Protein AF-A0A9P9U4W0-F1 (afdb_monomer)

Sequence (142 aa):
MEVYCPSDRATNNQWGVPIGVSENIRYLRGVGGKPVNGPGPNACGRIACSHDTAVFWCNDVSTSIGMKYFIFLTTMLHDQNYYTKGLDSYQVIADVVDKLRNDARCYRTRKESENGPLVMYGIRGEIKMNDGWSVVVRSEKC

Secondary structure (DSSP, 8-state):
-EEE---TTS-GGGPBPHHHHHHHHHHHHH--S--EE--SSS-EEEEEEETTEEEEEE-S----S----S--SS---SSS--S-EE-S-THHHHHHHHHHHT-GGGEEEEESSTTSPEEEEEE-EEEE-TTS-EEEEEE---

Foldseek 3Di:
DDKFADPPPPDPAWFAFLVFLVVQLVVQVPDDDKDKFAKDDVSKDFPGTDRQKTKIKFQFFPPPPDDPDDDDDDDPDDTIRNGMDIGPGSNVLSVVSVVQSPDPSQFDWDAPDPPHDIDGGTGWIKDADPSRMIMTMIGHDD

pLDDT: mean 85.25, std 16.71, range [40.78, 98.69]

Nearest PDB structures (foldseek):
  3w1z-assembly1_D  TM=2.473E-01  e=3.130E+00  Schizosaccharomyces pombe 972h-
  1gme-assembly1_A  TM=1.836E-01  e=3.946E+00  Triticum aestivum

Radius of gyration: 16.8 Å; Cα contacts (8 Å, |Δi|>4): 297; chains: 1; bounding box: 32×45×48 Å

Mean predicted aligned error: 7.46 Å

Solvent-accessible surface area (backbone atoms only — not comparable to full-atom values): 8047 Å² total; per-residue (Å²): 106,48,81,48,47,66,61,86,84,58,66,87,82,45,48,7,35,58,68,12,53,58,52,35,35,54,49,30,61,68,47,82,59,60,52,72,40,55,39,34,86,79,28,60,43,80,78,39,63,27,70,36,13,25,38,29,47,28,29,30,40,81,76,73,91,80,79,96,73,91,82,86,88,90,70,101,73,91,65,54,32,84,60,65,48,72,40,88,31,38,46,62,56,23,53,53,52,49,53,52,73,71,37,76,64,22,43,39,70,44,62,77,40,101,88,46,61,77,41,76,66,23,28,30,34,36,41,38,42,85,88,51,32,33,42,37,40,26,33,41,90,110

Structure (mmCIF, N/CA/C/O backbone):
data_AF-A0A9P9U4W0-F1
#
_entry.id   AF-A0A9P9U4W0-F1
#
loop_
_atom_site.group_PDB
_atom_site.id
_atom_site.type_symbol
_atom_site.label_atom_id
_atom_site.label_alt_id
_atom_s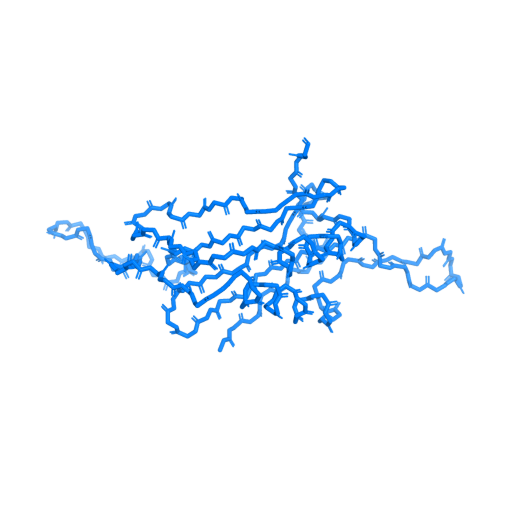ite.label_comp_id
_atom_site.label_asym_id
_atom_site.label_entity_id
_atom_site.label_seq_id
_atom_site.pdbx_PDB_ins_code
_atom_site.Cartn_x
_atom_site.Cartn_y
_atom_site.Cartn_z
_atom_site.occupancy
_atom_site.B_iso_or_equiv
_atom_site.auth_seq_id
_atom_site.auth_comp_id
_atom_site.auth_asym_id
_atom_site.auth_atom_id
_atom_site.pdbx_PDB_model_num
ATOM 1 N N . MET A 1 1 ? -15.380 4.056 -3.810 1.00 84.88 1 MET A N 1
ATOM 2 C CA . MET A 1 1 ? -13.955 4.181 -3.473 1.00 84.88 1 MET A CA 1
ATOM 3 C C . MET A 1 1 ? -13.338 5.098 -4.500 1.00 84.88 1 MET A C 1
ATOM 5 O O . MET A 1 1 ? -13.770 5.070 -5.650 1.00 84.88 1 MET A O 1
ATOM 9 N N . GLU A 1 2 ? -12.347 5.867 -4.099 1.00 90.06 2 GLU A N 1
ATOM 10 C CA . GLU A 1 2 ? -11.668 6.854 -4.928 1.00 90.06 2 GLU A CA 1
ATOM 11 C C . GLU A 1 2 ? -10.207 6.437 -5.064 1.00 90.06 2 GLU A C 1
ATOM 13 O O . GLU A 1 2 ? -9.589 6.025 -4.084 1.00 90.06 2 GLU A O 1
ATOM 18 N N . VAL A 1 3 ? -9.669 6.489 -6.281 1.00 91.81 3 VAL A N 1
ATOM 19 C CA . VAL A 1 3 ? -8.279 6.112 -6.562 1.00 91.81 3 VAL A CA 1
ATOM 20 C C . VAL A 1 3 ? -7.508 7.370 -6.919 1.00 91.81 3 VAL A C 1
ATOM 22 O O . VAL A 1 3 ? -7.858 8.058 -7.880 1.00 91.81 3 VAL A O 1
ATOM 25 N N . TYR A 1 4 ? -6.448 7.642 -6.169 1.00 92.19 4 TYR A N 1
ATOM 26 C CA . TYR A 1 4 ? -5.532 8.742 -6.404 1.00 92.19 4 TYR A CA 1
ATOM 27 C C . TYR A 1 4 ? -4.148 8.205 -6.771 1.00 92.19 4 TYR A C 1
ATOM 29 O O . TYR A 1 4 ? -3.439 7.631 -5.947 1.00 92.19 4 TYR A O 1
ATOM 37 N N . CYS A 1 5 ? -3.755 8.429 -8.021 1.00 90.81 5 CYS A N 1
ATOM 38 C CA . CYS A 1 5 ? -2.425 8.125 -8.528 1.00 90.81 5 CYS A CA 1
ATOM 39 C C . CYS A 1 5 ? -1.748 9.449 -8.928 1.00 90.81 5 CYS A C 1
ATOM 41 O O . CYS A 1 5 ? -2.298 10.174 -9.764 1.00 90.81 5 CYS A O 1
ATOM 43 N N . PRO A 1 6 ? -0.600 9.823 -8.340 1.00 84.06 6 PRO A N 1
ATOM 44 C CA . PRO A 1 6 ? 0.062 11.077 -8.673 1.00 84.06 6 PRO A CA 1
ATOM 45 C C . PRO A 1 6 ? 0.713 11.012 -10.058 1.00 84.06 6 PRO A C 1
ATOM 47 O O . PRO A 1 6 ? 1.289 9.999 -10.432 1.00 84.06 6 PRO A O 1
ATOM 50 N N . SER A 1 7 ? 0.685 12.126 -10.795 1.00 73.94 7 SER A N 1
ATOM 51 C CA . SER A 1 7 ? 1.460 12.258 -12.039 1.00 73.94 7 SER A CA 1
ATOM 52 C C . SER A 1 7 ? 2.973 12.318 -11.772 1.00 73.94 7 SER A C 1
ATOM 54 O O . SER A 1 7 ? 3.404 12.710 -10.682 1.00 73.94 7 SER A O 1
ATOM 56 N N . ASP A 1 8 ? 3.783 12.019 -12.794 1.00 64.75 8 ASP A N 1
ATOM 57 C CA . ASP A 1 8 ? 5.260 11.943 -12.766 1.00 64.75 8 ASP A CA 1
ATOM 58 C C . ASP A 1 8 ? 5.994 13.191 -12.230 1.00 64.75 8 ASP A C 1
ATOM 60 O O . ASP A 1 8 ? 7.207 13.156 -12.015 1.00 64.75 8 ASP A O 1
ATOM 64 N N . ARG A 1 9 ? 5.277 14.301 -12.004 1.00 59.31 9 ARG A N 1
ATOM 65 C CA . ARG A 1 9 ? 5.791 15.538 -11.392 1.00 59.31 9 ARG A CA 1
ATOM 66 C C . ARG A 1 9 ? 5.947 15.463 -9.869 1.00 59.31 9 ARG A C 1
ATOM 68 O O . ARG A 1 9 ? 6.500 16.388 -9.279 1.00 59.31 9 ARG A O 1
ATOM 75 N N . ALA A 1 10 ? 5.471 14.403 -9.215 1.00 57.81 10 ALA A N 1
ATOM 76 C CA . ALA A 1 10 ? 5.761 14.175 -7.803 1.00 57.81 10 ALA A CA 1
ATOM 77 C C . ALA A 1 10 ? 7.266 13.923 -7.598 1.00 57.81 10 ALA A C 1
ATOM 79 O O . ALA A 1 10 ? 7.860 13.108 -8.306 1.00 57.81 10 ALA A O 1
ATOM 80 N N . THR A 1 11 ? 7.876 14.621 -6.633 1.00 56.91 11 THR A N 1
ATOM 81 C CA . THR A 1 11 ? 9.320 14.569 -6.349 1.00 56.91 11 THR A CA 1
ATOM 82 C C . THR A 1 11 ? 9.839 13.129 -6.243 1.00 56.91 11 THR A C 1
ATOM 84 O O . THR A 1 11 ? 9.152 12.222 -5.767 1.00 56.91 11 THR A O 1
ATOM 87 N N . ASN A 1 12 ? 11.071 12.908 -6.716 1.00 58.28 12 ASN A N 1
ATOM 88 C CA . ASN A 1 12 ? 11.644 11.581 -6.979 1.00 58.28 12 ASN A CA 1
ATOM 89 C C . ASN A 1 12 ? 11.669 10.615 -5.772 1.00 58.28 12 ASN A C 1
ATOM 91 O O . ASN A 1 12 ? 11.788 9.415 -5.987 1.00 58.28 12 ASN A O 1
ATOM 95 N N . ASN A 1 13 ? 11.489 11.098 -4.538 1.00 62.47 13 ASN A N 1
ATOM 96 C CA . ASN A 1 13 ? 11.689 10.320 -3.308 1.00 62.47 13 ASN A CA 1
ATOM 97 C C . ASN A 1 13 ? 10.393 9.739 -2.711 1.00 62.47 13 ASN A C 1
ATOM 99 O O . ASN A 1 13 ? 10.381 9.322 -1.558 1.00 62.47 13 ASN A O 1
ATOM 103 N N . GLN A 1 14 ? 9.280 9.751 -3.450 1.00 82.31 14 GLN A N 1
ATOM 104 C CA . GLN A 1 14 ? 7.987 9.253 -2.951 1.00 82.31 14 GLN A CA 1
ATOM 105 C C . GLN A 1 14 ? 7.508 7.967 -3.647 1.00 82.31 14 GLN A C 1
ATOM 107 O O . GLN A 1 14 ? 6.480 7.416 -3.255 1.00 82.31 14 GLN A O 1
ATOM 112 N N . TRP A 1 15 ? 8.231 7.476 -4.656 1.00 91.31 15 TRP A N 1
ATOM 113 C CA . TRP A 1 15 ? 7.850 6.316 -5.470 1.00 91.31 15 TRP A CA 1
ATOM 114 C C . TRP A 1 15 ? 8.493 5.034 -4.944 1.00 91.31 15 TRP A C 1
ATOM 116 O O . TRP A 1 15 ? 9.715 4.952 -4.885 1.00 91.31 15 TRP A O 1
ATOM 126 N N . GLY A 1 16 ? 7.681 4.046 -4.569 1.00 93.44 16 GLY A N 1
ATOM 127 C CA . GLY A 1 16 ? 8.178 2.728 -4.174 1.00 93.44 16 GLY A CA 1
ATOM 128 C C . GLY A 1 16 ? 8.653 1.908 -5.375 1.00 93.44 16 GLY A C 1
ATOM 129 O O . GLY A 1 16 ? 8.324 2.217 -6.520 1.00 93.44 16 GLY A O 1
ATOM 130 N N . VAL A 1 17 ? 9.390 0.835 -5.114 1.00 93.94 17 VAL A N 1
ATOM 131 C CA . VAL A 1 17 ? 9.814 -0.163 -6.099 1.00 93.94 17 VAL A CA 1
ATOM 132 C C . VAL A 1 17 ? 8.664 -1.155 -6.372 1.00 93.94 17 VAL A C 1
ATOM 134 O O . VAL A 1 17 ? 8.142 -1.766 -5.436 1.00 93.94 17 VAL A O 1
ATOM 137 N N . PRO A 1 18 ? 8.272 -1.397 -7.641 1.00 94.56 18 PRO A N 1
ATOM 138 C CA . PRO A 1 18 ? 7.148 -2.280 -7.982 1.00 94.56 18 PRO A CA 1
ATOM 139 C C . PRO A 1 18 ? 7.194 -3.693 -7.378 1.00 94.56 18 PRO A C 1
ATOM 141 O O . PRO A 1 18 ? 6.150 -4.238 -7.012 1.00 94.56 18 PRO A O 1
ATOM 144 N N . ILE A 1 19 ? 8.386 -4.287 -7.239 1.00 95.88 19 ILE A N 1
ATOM 145 C CA . ILE A 1 19 ? 8.527 -5.629 -6.651 1.00 95.88 19 ILE A CA 1
ATOM 146 C C . ILE A 1 19 ? 8.116 -5.655 -5.172 1.00 95.88 19 ILE A C 1
ATOM 148 O O . ILE A 1 19 ? 7.462 -6.605 -4.738 1.00 95.88 19 ILE A O 1
ATOM 152 N N . GLY A 1 20 ? 8.384 -4.573 -4.431 1.00 97.19 20 GLY A N 1
ATOM 153 C CA . GLY A 1 20 ? 8.014 -4.435 -3.025 1.00 97.19 20 GLY A CA 1
ATOM 154 C C . GLY A 1 20 ? 6.503 -4.504 -2.804 1.00 97.19 20 GLY A C 1
ATOM 155 O O . GLY A 1 20 ? 6.043 -5.107 -1.839 1.00 97.19 20 GLY A O 1
ATOM 156 N N . VAL A 1 21 ? 5.699 -3.991 -3.742 1.00 97.50 21 VAL A N 1
ATOM 157 C CA . VAL A 1 21 ? 4.229 -4.099 -3.676 1.00 97.50 21 VAL A CA 1
ATOM 158 C C . VAL A 1 21 ? 3.764 -5.550 -3.756 1.00 97.50 21 VAL A C 1
ATOM 160 O O . VAL A 1 21 ? 2.897 -5.957 -2.985 1.00 97.50 21 VAL A O 1
ATOM 163 N N . SER A 1 22 ? 4.351 -6.353 -4.645 1.00 97.94 22 SER A N 1
ATOM 164 C CA . SER A 1 22 ? 3.968 -7.765 -4.790 1.00 97.94 22 SER A CA 1
ATOM 165 C C . SER A 1 22 ? 4.319 -8.588 -3.549 1.00 97.94 22 SER A C 1
ATOM 167 O O . SER A 1 22 ? 3.537 -9.447 -3.135 1.00 97.94 22 SER A O 1
ATOM 169 N N . GLU A 1 23 ? 5.459 -8.304 -2.920 1.00 98.31 23 GLU A N 1
ATOM 170 C CA . GLU A 1 23 ? 5.853 -8.944 -1.663 1.00 98.31 23 GLU A CA 1
ATOM 171 C C . GLU A 1 23 ? 4.983 -8.499 -0.486 1.00 98.31 23 GLU A C 1
ATOM 173 O O . GLU A 1 23 ? 4.544 -9.345 0.291 1.00 98.31 23 GLU A O 1
ATOM 178 N N . ASN A 1 24 ? 4.637 -7.211 -0.402 1.00 98.38 24 ASN A N 1
ATOM 179 C CA . ASN A 1 24 ? 3.705 -6.701 0.604 1.00 98.38 24 ASN A CA 1
ATOM 180 C C . ASN A 1 24 ? 2.315 -7.349 0.484 1.00 98.38 24 ASN A C 1
ATOM 182 O O . ASN A 1 24 ? 1.737 -7.728 1.500 1.00 98.38 24 ASN A O 1
ATOM 186 N N . ILE A 1 25 ? 1.786 -7.536 -0.735 1.00 98.69 25 ILE A N 1
ATOM 187 C CA . ILE A 1 25 ? 0.520 -8.262 -0.958 1.00 98.69 25 ILE A CA 1
ATOM 188 C C . ILE A 1 25 ? 0.633 -9.699 -0.437 1.00 98.69 25 ILE A C 1
ATOM 190 O O . ILE A 1 25 ? -0.254 -10.164 0.279 1.00 98.69 25 ILE A O 1
ATOM 194 N N . ARG A 1 26 ? 1.721 -10.409 -0.773 1.00 98.62 26 ARG A N 1
ATOM 195 C CA . ARG A 1 26 ? 1.949 -11.783 -0.298 1.00 98.62 26 ARG A CA 1
ATOM 196 C C . ARG A 1 26 ? 2.026 -11.838 1.228 1.00 98.62 26 ARG A C 1
ATOM 198 O O . ARG A 1 26 ? 1.397 -12.710 1.817 1.00 98.62 26 ARG A O 1
ATOM 205 N N . TYR A 1 27 ? 2.756 -10.909 1.844 1.00 98.44 27 TYR A N 1
ATOM 206 C CA . TYR A 1 27 ? 2.851 -10.782 3.295 1.00 98.44 27 TYR A CA 1
ATOM 207 C C . TYR A 1 27 ? 1.466 -10.589 3.917 1.00 98.44 27 TYR A C 1
ATOM 209 O O . TYR A 1 27 ? 1.042 -11.433 4.697 1.00 98.44 27 TYR A O 1
ATOM 217 N N . LEU A 1 28 ? 0.714 -9.562 3.504 1.00 98.56 28 LEU A N 1
ATOM 218 C CA . LEU A 1 28 ? -0.621 -9.262 4.040 1.00 98.56 28 LEU A CA 1
ATOM 219 C C . LEU A 1 28 ? -1.603 -10.427 3.866 1.00 98.56 28 LEU A C 1
ATOM 221 O O . LEU A 1 28 ? -2.414 -10.674 4.752 1.00 98.56 28 LEU A O 1
ATOM 225 N N . ARG A 1 29 ? -1.505 -11.180 2.761 1.00 98.44 29 ARG A N 1
ATOM 226 C CA . ARG A 1 29 ? -2.301 -12.398 2.546 1.00 98.44 29 ARG A CA 1
ATOM 227 C C . ARG A 1 29 ? -1.922 -13.551 3.482 1.00 98.44 29 ARG A C 1
ATOM 229 O O . ARG A 1 29 ? -2.767 -14.414 3.701 1.00 98.44 29 ARG A O 1
ATOM 236 N N . GLY A 1 30 ? -0.708 -13.571 4.027 1.00 97.94 30 GLY A N 1
ATOM 237 C CA . GLY A 1 30 ? -0.248 -14.554 5.013 1.00 97.94 30 GLY A CA 1
ATOM 238 C C . GLY A 1 30 ? -0.450 -14.135 6.472 1.00 97.94 30 GLY A C 1
ATOM 239 O O . GLY A 1 30 ? -0.392 -14.988 7.355 1.00 97.94 30 GLY A O 1
ATOM 240 N N . VAL A 1 31 ? -0.701 -12.849 6.746 1.00 97.38 31 VAL A N 1
ATOM 241 C CA . VAL A 1 31 ? -1.000 -12.375 8.103 1.00 97.38 31 VAL A CA 1
ATOM 242 C C . VAL A 1 31 ? -2.435 -12.757 8.475 1.00 97.38 31 VAL A C 1
ATOM 244 O O . VAL A 1 31 ? -3.392 -12.414 7.778 1.00 97.38 31 VAL A O 1
ATOM 247 N N . GLY A 1 32 ? -2.583 -13.478 9.587 1.00 96.12 32 GLY A N 1
ATOM 248 C CA . GLY A 1 32 ? -3.882 -13.793 10.184 1.00 96.12 32 GLY A CA 1
ATOM 249 C C . GLY A 1 32 ? -4.398 -12.690 11.116 1.00 96.12 32 GLY A C 1
ATOM 250 O O . GLY A 1 32 ? -3.672 -11.772 11.489 1.00 96.12 32 GLY A O 1
ATOM 251 N N . GLY A 1 33 ? -5.655 -12.815 11.546 1.00 96.50 33 GLY A N 1
ATOM 252 C CA . GLY A 1 33 ? -6.280 -11.914 12.522 1.00 96.50 33 GLY A CA 1
ATOM 253 C C . GLY A 1 33 ? -7.187 -10.849 11.904 1.00 96.50 33 GLY A C 1
ATOM 254 O O . GLY A 1 33 ? -7.337 -10.764 10.688 1.00 96.50 33 GLY A O 1
ATOM 255 N N . LYS A 1 34 ? -7.818 -10.054 12.777 1.00 97.75 34 LYS A N 1
ATOM 256 C CA . LYS A 1 34 ? -8.788 -9.008 12.427 1.00 97.75 34 LYS A CA 1
ATOM 257 C C . LYS A 1 34 ? -8.219 -7.646 12.815 1.00 97.75 34 LYS A C 1
AT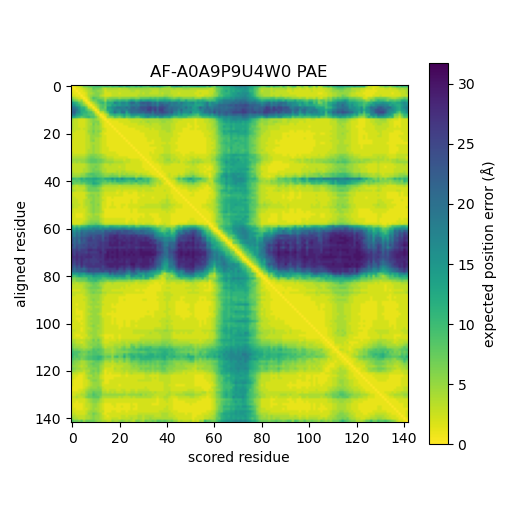OM 259 O O . LYS A 1 34 ? -8.261 -7.306 14.000 1.00 97.75 34 LYS A O 1
ATOM 264 N N . PRO A 1 35 ? -7.606 -6.903 11.882 1.00 96.81 35 PRO A N 1
ATOM 265 C CA . PRO A 1 35 ? -6.912 -5.685 12.246 1.00 96.81 35 PRO A CA 1
ATOM 266 C C . PRO A 1 35 ? -7.902 -4.587 12.633 1.00 96.81 35 PRO A C 1
ATOM 268 O O . PRO A 1 35 ? -9.002 -4.475 12.084 1.00 96.81 35 PRO A O 1
ATOM 271 N N . VAL 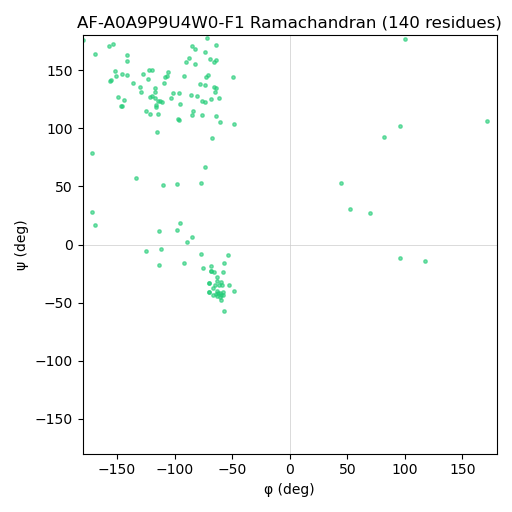A 1 36 ? -7.480 -3.769 13.592 1.00 95.38 36 VAL A N 1
ATOM 272 C CA . VAL A 1 36 ? -8.246 -2.649 14.132 1.00 95.38 36 VAL A CA 1
ATOM 273 C C . VAL A 1 36 ? -7.360 -1.413 14.103 1.00 95.38 36 VAL A C 1
ATOM 275 O O . VAL A 1 36 ? -6.216 -1.465 14.549 1.00 95.38 36 VAL A O 1
ATOM 278 N N . ASN A 1 37 ? -7.887 -0.309 13.583 1.00 92.88 37 ASN A N 1
ATOM 279 C CA . ASN A 1 37 ? -7.230 0.989 13.594 1.00 92.88 37 ASN A CA 1
ATOM 280 C C . ASN A 1 37 ? -8.124 2.000 14.314 1.00 92.88 37 ASN A C 1
ATOM 282 O O . ASN A 1 37 ? -9.312 2.118 14.001 1.00 92.88 37 ASN A O 1
ATOM 286 N N . GLY A 1 38 ? -7.562 2.687 15.307 1.00 88.38 38 GLY A N 1
ATOM 287 C CA . GLY A 1 38 ? -8.291 3.642 16.138 1.00 88.38 38 GLY A CA 1
ATOM 288 C C . GLY A 1 38 ? -8.807 4.850 15.346 1.00 88.38 38 GLY A C 1
ATOM 289 O O . GLY A 1 38 ? -8.485 5.002 14.166 1.00 88.38 38 GLY A O 1
ATOM 290 N N . PRO A 1 39 ? -9.638 5.699 15.968 1.00 84.06 39 PRO A N 1
ATOM 291 C CA . PRO A 1 39 ? -10.070 6.953 15.360 1.00 84.06 39 PRO A CA 1
ATOM 292 C C . PRO A 1 39 ? -8.891 7.925 15.182 1.00 84.06 39 PRO A C 1
ATOM 294 O O . PRO A 1 39 ? -7.885 7.828 15.888 1.00 84.06 39 PRO A O 1
ATOM 297 N N . GLY A 1 40 ? -9.027 8.866 14.248 1.00 74.50 40 GLY A N 1
ATOM 298 C CA . GLY A 1 40 ? -8.052 9.940 14.034 1.00 74.50 40 GLY A CA 1
ATOM 299 C C . GLY A 1 40 ? -8.064 11.011 15.142 1.00 74.50 40 GLY A C 1
ATOM 300 O O . GLY A 1 40 ? -8.896 10.950 16.054 1.00 74.50 40 GLY A O 1
ATOM 301 N N . PRO A 1 41 ? -7.177 12.026 15.074 1.00 72.56 41 PRO A N 1
ATOM 302 C CA . PRO A 1 41 ? -6.212 12.299 14.001 1.00 72.56 41 PRO A CA 1
ATOM 303 C C . PRO A 1 41 ? -4.910 11.501 14.076 1.00 72.56 41 PRO A C 1
ATOM 305 O O . PRO A 1 41 ? -4.453 11.118 15.149 1.00 72.56 41 PRO A O 1
ATOM 308 N N . ASN A 1 42 ? -4.272 11.325 12.918 1.00 75.88 42 ASN A N 1
ATOM 309 C CA . ASN A 1 42 ? -3.017 10.603 12.686 1.00 75.88 42 ASN A CA 1
ATOM 310 C C . ASN A 1 42 ? -3.104 9.082 12.860 1.00 75.88 42 ASN A C 1
ATOM 312 O O . ASN A 1 42 ? -2.096 8.426 13.130 1.00 75.88 42 ASN A O 1
ATOM 316 N N . ALA A 1 43 ? -4.284 8.494 12.657 1.00 89.31 43 ALA A N 1
ATOM 317 C CA . ALA A 1 43 ? -4.471 7.043 12.653 1.00 89.31 43 ALA A CA 1
ATOM 318 C C . ALA A 1 43 ? -3.978 6.413 11.333 1.00 89.31 43 ALA A C 1
ATOM 320 O O . ALA A 1 43 ? -4.705 5.696 10.650 1.00 89.31 43 ALA A O 1
ATOM 321 N N . CYS A 1 44 ? -2.732 6.699 10.955 1.00 91.44 44 CYS A N 1
ATOM 322 C CA . CYS A 1 44 ? -2.059 6.196 9.762 1.00 91.44 44 CYS A CA 1
ATOM 323 C C . CYS A 1 44 ? -0.790 5.451 10.168 1.00 91.44 44 CYS A C 1
ATOM 325 O O . CYS A 1 44 ? 0.174 6.057 10.633 1.00 91.44 44 CYS A O 1
ATOM 327 N N . GLY A 1 45 ? -0.770 4.136 9.959 1.00 93.19 45 GLY A N 1
ATOM 328 C CA . GLY A 1 45 ? 0.362 3.286 10.323 1.00 93.19 45 GLY A CA 1
ATOM 329 C C . GLY A 1 45 ? 0.908 2.513 9.132 1.00 93.19 45 GLY A C 1
ATOM 330 O O . GLY A 1 45 ? 0.144 2.041 8.287 1.00 93.19 45 GLY A O 1
ATOM 331 N N . ARG A 1 46 ? 2.234 2.349 9.076 1.00 96.25 46 ARG A N 1
ATOM 332 C CA . ARG A 1 46 ? 2.868 1.389 8.167 1.00 96.25 46 ARG A CA 1
ATOM 333 C C . ARG A 1 46 ? 2.530 -0.024 8.629 1.00 96.25 46 ARG A C 1
ATOM 335 O O . ARG A 1 46 ? 2.823 -0.380 9.766 1.00 96.25 46 ARG A O 1
ATOM 342 N N . ILE A 1 47 ? 1.969 -0.832 7.738 1.00 97.62 47 ILE A N 1
ATOM 343 C CA . ILE A 1 47 ? 1.580 -2.219 8.038 1.00 97.62 47 ILE A CA 1
ATOM 344 C C . ILE A 1 47 ? 2.408 -3.257 7.275 1.00 97.62 47 ILE A C 1
ATOM 346 O O . ILE A 1 47 ? 2.410 -4.427 7.646 1.00 97.62 47 ILE A O 1
ATOM 350 N N . ALA A 1 48 ? 3.097 -2.845 6.210 1.00 98.19 48 ALA A N 1
ATO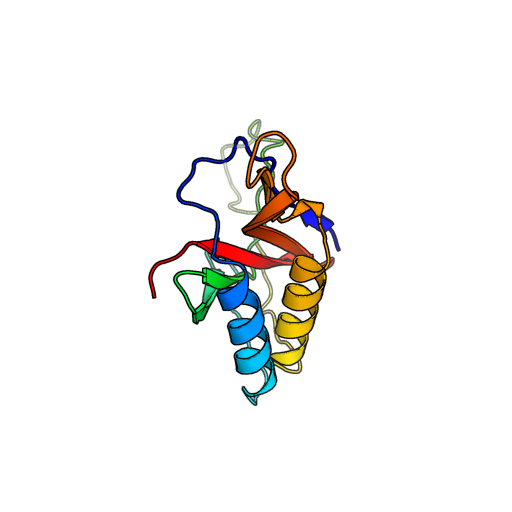M 351 C CA . ALA A 1 48 ? 4.005 -3.687 5.442 1.00 98.19 48 ALA A CA 1
ATOM 352 C C . ALA A 1 48 ? 5.102 -2.822 4.808 1.00 98.19 48 ALA A C 1
ATOM 354 O O . ALA A 1 48 ? 4.866 -1.648 4.506 1.00 98.19 48 ALA A O 1
ATOM 355 N N . CYS A 1 49 ? 6.292 -3.390 4.633 1.00 97.81 49 CYS A N 1
ATOM 356 C CA . CYS A 1 49 ? 7.426 -2.747 3.980 1.00 97.81 49 CYS A CA 1
ATOM 357 C C . CYS A 1 49 ? 8.280 -3.814 3.297 1.00 97.81 49 CYS A C 1
ATOM 359 O O . CYS A 1 49 ? 8.693 -4.766 3.957 1.00 97.81 49 CYS A O 1
ATOM 361 N N . SER A 1 50 ? 8.565 -3.644 2.007 1.00 97.88 50 SER A N 1
ATOM 362 C CA . SER A 1 50 ? 9.586 -4.424 1.311 1.00 97.88 50 SER A CA 1
ATOM 363 C C . SER A 1 50 ? 10.201 -3.628 0.163 1.00 97.88 50 SER A C 1
ATOM 365 O O . SER A 1 50 ? 9.494 -2.851 -0.479 1.00 97.88 50 SER A O 1
ATOM 367 N N . HIS A 1 51 ? 11.502 -3.811 -0.098 1.00 96.06 51 HIS A N 1
ATOM 368 C CA . HIS A 1 51 ? 12.274 -3.091 -1.130 1.00 96.06 51 HIS A CA 1
ATOM 369 C C . HIS A 1 51 ? 11.980 -1.582 -1.134 1.00 96.06 51 HIS A C 1
ATOM 371 O O . HIS A 1 51 ? 11.543 -1.025 -2.1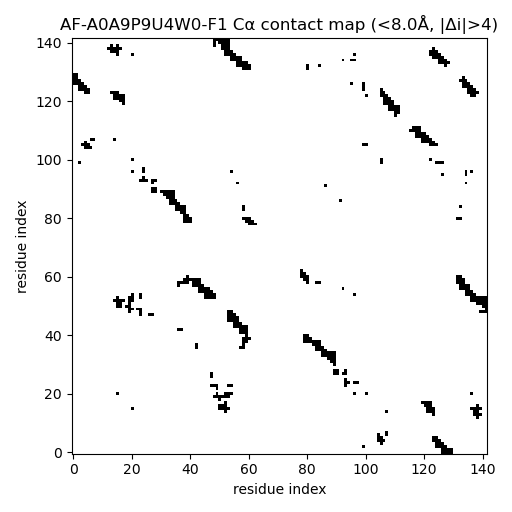43 1.00 96.06 51 HIS A O 1
ATOM 377 N N . ASP A 1 52 ? 12.105 -0.947 0.033 1.00 94.62 52 ASP A N 1
ATOM 378 C CA . ASP A 1 52 ? 11.813 0.477 0.265 1.00 94.62 52 ASP A CA 1
ATOM 379 C C . ASP A 1 52 ? 10.421 0.940 -0.206 1.00 94.62 52 ASP A C 1
ATOM 381 O O . ASP A 1 52 ? 10.207 2.089 -0.611 1.00 94.62 52 ASP A O 1
ATOM 385 N N . THR A 1 53 ? 9.453 0.023 -0.167 1.00 96.38 53 THR A N 1
ATOM 386 C CA . THR A 1 53 ? 8.061 0.246 -0.555 1.00 96.38 53 THR A CA 1
ATOM 387 C C . THR A 1 53 ? 7.154 -0.135 0.591 1.00 96.38 53 THR A C 1
ATOM 389 O O . THR A 1 53 ? 7.052 -1.310 0.951 1.00 96.38 53 THR A O 1
ATOM 392 N N . ALA A 1 54 ? 6.461 0.853 1.141 1.00 97.62 54 ALA A N 1
ATOM 393 C CA . ALA A 1 54 ? 5.590 0.665 2.284 1.00 97.62 54 ALA A CA 1
ATOM 394 C C . ALA A 1 54 ? 4.113 0.727 1.894 1.00 97.62 54 ALA A C 1
ATOM 396 O O . ALA A 1 54 ? 3.702 1.508 1.031 1.00 97.62 54 ALA A O 1
ATOM 397 N N . VAL A 1 55 ? 3.321 -0.091 2.586 1.00 98.31 55 VAL A N 1
ATOM 398 C CA . VAL A 1 55 ? 1.860 -0.013 2.619 1.00 98.31 55 VAL A CA 1
ATOM 399 C C . VAL A 1 55 ? 1.461 0.612 3.947 1.00 98.31 55 VAL A C 1
ATOM 401 O O . VAL A 1 55 ? 1.836 0.113 5.013 1.00 98.31 55 VAL A O 1
ATOM 404 N N . PHE A 1 56 ? 0.671 1.677 3.883 1.00 97.31 56 PHE A N 1
ATOM 405 C CA . PHE A 1 56 ? 0.043 2.299 5.042 1.00 97.31 56 PHE A CA 1
ATOM 406 C C . PHE A 1 56 ? -1.447 2.023 5.034 1.00 97.31 56 PHE A C 1
ATOM 408 O O . PHE A 1 56 ? -2.084 2.043 3.979 1.00 97.31 56 PHE A O 1
ATOM 415 N N . TRP A 1 57 ? -1.994 1.832 6.226 1.00 97.00 57 TRP A N 1
ATOM 416 C CA . TRP A 1 57 ? -3.426 1.818 6.460 1.00 97.00 57 TRP A CA 1
ATOM 417 C C . TRP A 1 57 ? -3.798 3.011 7.328 1.00 97.00 57 TRP A C 1
ATOM 419 O O . TRP A 1 57 ? -3.248 3.203 8.415 1.00 97.00 57 TRP A O 1
ATOM 429 N N . CYS A 1 58 ? -4.715 3.817 6.811 1.00 93.88 58 CYS A N 1
ATOM 430 C CA . CYS A 1 58 ? -5.137 5.075 7.390 1.00 93.88 58 CYS A CA 1
ATOM 431 C C . CYS A 1 58 ? -6.613 5.015 7.761 1.00 93.88 58 CYS A C 1
ATOM 433 O O . CYS A 1 58 ? -7.450 4.730 6.912 1.00 93.88 58 CYS A O 1
ATOM 435 N N . ASN A 1 59 ? -6.935 5.326 9.009 1.00 92.00 59 ASN A N 1
ATOM 436 C CA . ASN A 1 59 ? -8.279 5.651 9.469 1.00 92.00 59 ASN A CA 1
ATOM 437 C C . ASN A 1 59 ? -8.346 7.143 9.825 1.00 92.00 59 ASN A C 1
ATOM 439 O O . ASN A 1 59 ? -8.729 7.534 10.922 1.00 92.00 59 ASN A O 1
ATOM 443 N N . ASP A 1 60 ? -7.901 7.967 8.887 1.00 78.75 60 ASP A N 1
ATOM 444 C CA . ASP A 1 60 ? -7.810 9.416 9.006 1.00 78.75 60 ASP A CA 1
ATOM 445 C C . ASP A 1 60 ? -8.532 10.025 7.798 1.00 78.75 60 ASP A C 1
ATOM 447 O O . ASP A 1 60 ? -8.530 9.437 6.711 1.00 78.75 60 ASP A O 1
ATOM 451 N N . VAL A 1 61 ? -9.173 11.179 7.964 1.00 64.31 61 VAL A N 1
ATOM 452 C CA . VAL A 1 61 ? -9.801 11.861 6.830 1.00 64.31 61 VAL A CA 1
ATOM 453 C C . VAL A 1 61 ? -8.727 12.701 6.152 1.00 64.31 61 VAL A C 1
ATOM 455 O O . VAL A 1 61 ? -8.253 13.711 6.668 1.00 64.31 61 VAL A O 1
ATOM 458 N N . SER A 1 62 ? -8.368 12.291 4.937 1.00 54.09 62 SER A N 1
ATOM 459 C CA . SER A 1 62 ? -7.524 13.085 4.051 1.00 54.09 62 SER A CA 1
ATOM 460 C C . SER A 1 62 ? -8.223 14.423 3.755 1.00 54.09 62 SER A C 1
ATOM 462 O O . SER A 1 62 ? -9.182 14.466 2.978 1.00 54.09 62 SER A O 1
ATOM 464 N N . THR A 1 63 ? -7.764 15.522 4.350 1.00 50.59 63 THR A N 1
ATOM 465 C CA . THR A 1 63 ? -8.220 16.865 3.972 1.00 50.59 63 THR A CA 1
ATOM 466 C C . THR A 1 63 ? -7.725 17.182 2.562 1.00 50.59 63 THR A C 1
ATOM 468 O O . THR A 1 63 ? -6.623 17.687 2.354 1.00 50.59 63 THR A O 1
ATOM 471 N N . SER A 1 64 ? -8.528 16.870 1.544 1.00 42.66 64 SER A N 1
ATOM 472 C CA . SER A 1 64 ? -8.341 17.439 0.211 1.00 42.66 64 SER A CA 1
ATOM 473 C C . SER A 1 64 ? -8.566 18.945 0.326 1.00 42.66 64 SER A C 1
ATOM 475 O O . SER A 1 64 ? -9.670 19.393 0.621 1.00 42.66 64 SER A O 1
ATOM 477 N N . ILE A 1 65 ? -7.487 19.713 0.165 1.00 46.00 65 ILE A N 1
ATOM 478 C CA . ILE A 1 65 ? -7.426 21.175 0.278 1.00 46.00 65 ILE A CA 1
ATOM 479 C C . ILE A 1 65 ? -8.567 21.806 -0.533 1.00 46.00 65 ILE A C 1
ATOM 481 O O . ILE A 1 65 ? -8.501 21.866 -1.758 1.00 46.00 65 ILE A O 1
ATOM 485 N N . GLY A 1 66 ? -9.612 22.264 0.159 1.00 40.78 66 GLY A N 1
ATOM 486 C CA . GLY A 1 66 ? -10.809 22.774 -0.502 1.00 40.78 66 GLY A CA 1
ATOM 487 C C . GLY A 1 66 ? -11.827 23.492 0.380 1.00 40.78 66 GLY A C 1
ATOM 488 O O . GLY A 1 66 ? -12.945 23.646 -0.075 1.00 40.78 66 GLY A O 1
ATOM 489 N N . MET A 1 67 ? -11.488 23.933 1.600 1.00 42.56 67 MET A N 1
ATOM 490 C CA . MET A 1 67 ? -12.199 25.019 2.309 1.00 42.56 67 MET A CA 1
ATOM 491 C C . MET A 1 67 ? -11.439 25.419 3.585 1.00 42.56 67 MET A C 1
ATOM 493 O O . MET A 1 67 ? -11.772 25.032 4.697 1.00 42.56 67 MET A O 1
ATOM 497 N N . LYS A 1 68 ? -10.371 26.211 3.424 1.00 51.22 68 LYS A N 1
ATOM 498 C CA . LYS A 1 68 ? -9.685 26.902 4.533 1.00 51.22 68 LYS A CA 1
ATOM 499 C C . LYS A 1 68 ? -10.162 28.351 4.651 1.00 51.22 68 LYS A C 1
ATOM 501 O O . LYS A 1 68 ? -9.346 29.261 4.643 1.00 51.22 68 LYS A O 1
ATOM 506 N N . TYR A 1 69 ? -11.466 28.589 4.723 1.00 44.97 69 TYR A N 1
ATOM 507 C CA . TYR A 1 69 ? -11.986 29.921 5.028 1.00 44.97 69 TYR A CA 1
ATOM 508 C C . TYR A 1 69 ? -13.248 29.762 5.880 1.00 44.97 69 TYR A C 1
ATOM 510 O O . TYR A 1 69 ? -14.175 29.091 5.450 1.00 44.97 69 TYR A O 1
ATOM 518 N N . PHE A 1 70 ? -13.249 30.398 7.060 1.00 55.03 70 PHE A N 1
ATOM 519 C CA . PHE A 1 70 ? -14.316 30.462 8.077 1.00 55.03 70 PHE A CA 1
ATOM 520 C C . PHE A 1 70 ? -14.441 29.279 9.058 1.00 55.03 70 PHE A C 1
ATOM 522 O O . PHE A 1 70 ? -15.190 28.342 8.829 1.00 55.03 70 PHE A O 1
ATOM 529 N N . ILE A 1 71 ? -13.781 29.380 10.222 1.00 47.47 71 ILE A N 1
ATOM 530 C CA . ILE A 1 71 ? -14.402 29.673 11.539 1.00 47.47 71 ILE A CA 1
ATOM 531 C C . ILE A 1 71 ? -13.326 29.471 12.624 1.00 47.47 71 ILE A C 1
ATOM 533 O O . ILE A 1 71 ? -12.936 28.358 12.965 1.00 47.47 71 ILE A O 1
ATOM 537 N N . PHE A 1 72 ? -12.840 30.585 13.172 1.00 53.19 72 PHE A N 1
ATOM 538 C CA . PHE A 1 72 ? -12.273 30.623 14.517 1.00 53.19 72 PHE A CA 1
ATOM 539 C C . PHE A 1 72 ? -13.448 30.638 15.503 1.00 53.19 72 PHE A C 1
ATOM 541 O O . PHE A 1 72 ? -14.386 31.401 15.289 1.00 53.19 72 PHE A O 1
ATOM 548 N N . LEU A 1 73 ? -13.332 29.871 16.594 1.00 53.00 73 LEU A N 1
ATOM 549 C CA . LEU A 1 73 ? -14.227 29.785 17.763 1.00 53.00 73 LEU A CA 1
ATOM 550 C C . LEU A 1 73 ? -15.271 28.645 17.714 1.00 53.00 73 LEU A C 1
ATOM 552 O O . LEU A 1 73 ? -16.342 28.769 17.133 1.00 53.00 73 LEU A O 1
ATOM 556 N N . THR A 1 74 ? -14.947 27.578 18.465 1.00 46.97 74 THR A N 1
ATOM 557 C CA . THR A 1 74 ? -15.810 26.650 19.247 1.00 46.97 74 THR A CA 1
ATOM 558 C C . THR A 1 74 ? -15.872 25.159 18.895 1.00 46.97 74 THR A C 1
ATOM 560 O O . THR A 1 74 ? -16.253 24.400 19.781 1.00 46.97 74 THR A O 1
ATOM 563 N N . THR A 1 75 ? -15.408 24.659 17.743 1.00 46.59 75 THR A N 1
ATOM 564 C CA . THR A 1 75 ? -15.364 23.192 17.514 1.00 46.59 75 THR A CA 1
ATOM 565 C C . THR A 1 75 ? -14.169 22.736 16.672 1.00 46.59 75 THR A C 1
ATOM 567 O O . THR A 1 75 ? -14.012 23.094 15.512 1.00 46.59 75 THR A O 1
ATOM 570 N N . MET A 1 76 ? -13.326 21.886 17.262 1.00 53.69 76 MET A N 1
ATOM 571 C CA . MET A 1 76 ? -12.378 21.025 16.549 1.00 53.69 76 MET A CA 1
ATOM 572 C C . MET A 1 76 ? -13.115 19.860 15.851 1.00 53.69 76 MET A C 1
ATOM 574 O O . MET A 1 76 ? -12.963 18.715 16.261 1.00 53.69 76 MET A O 1
ATOM 578 N N . LEU A 1 77 ? -13.951 20.115 14.843 1.00 49.72 77 LEU A N 1
ATOM 579 C CA . LEU A 1 77 ? -14.650 19.083 14.051 1.00 49.72 77 LEU A CA 1
ATOM 580 C C . LEU A 1 77 ? -14.778 19.635 12.618 1.00 49.72 77 LEU A C 1
ATOM 582 O O . LEU A 1 77 ? -15.302 20.733 12.457 1.00 49.72 77 LEU A O 1
ATOM 586 N N . HIS A 1 78 ? -14.221 19.017 11.568 1.00 48.88 78 HIS A N 1
ATOM 587 C CA . HIS A 1 78 ? -15.018 18.119 10.713 1.00 48.88 78 HIS A CA 1
ATOM 588 C C . HIS A 1 78 ? -14.216 17.323 9.660 1.00 48.88 78 HIS A C 1
ATOM 590 O O . HIS A 1 78 ? -14.787 16.925 8.657 1.00 48.88 78 HIS A O 1
ATOM 596 N N . ASP A 1 79 ? -12.939 17.012 9.868 1.00 56.22 79 ASP A N 1
ATOM 597 C CA . ASP A 1 79 ? -12.209 16.179 8.899 1.00 56.22 79 ASP A CA 1
ATOM 598 C C . ASP A 1 79 ? -11.417 15.079 9.601 1.00 56.22 79 ASP A C 1
ATOM 600 O O . ASP A 1 79 ? -10.203 15.031 9.455 1.00 56.22 79 ASP A O 1
ATOM 604 N N . GLN A 1 80 ? -12.060 14.217 10.399 1.00 62.78 80 GLN A N 1
ATOM 605 C CA . GLN A 1 80 ? -11.428 13.044 11.025 1.00 62.78 80 GLN A CA 1
ATOM 606 C C . GLN A 1 80 ? -12.410 11.871 11.142 1.00 62.78 80 GLN A C 1
ATOM 608 O O . GLN A 1 80 ? -13.603 12.087 11.365 1.00 62.78 80 GLN A O 1
ATOM 613 N N . ASN A 1 81 ? -11.926 10.627 11.037 1.00 66.69 81 ASN A N 1
ATOM 614 C CA . ASN A 1 81 ? -12.768 9.457 11.302 1.00 66.69 81 ASN A CA 1
ATOM 615 C C . ASN A 1 81 ? -12.932 9.305 12.815 1.00 66.69 81 ASN A C 1
ATOM 617 O O . ASN A 1 81 ? -11.984 8.974 13.525 1.00 66.69 81 ASN A O 1
ATOM 621 N N . TYR A 1 82 ? -14.152 9.545 13.298 1.00 72.19 82 TYR A N 1
ATOM 622 C CA . TYR A 1 82 ? -14.506 9.482 14.719 1.00 72.19 82 TYR A CA 1
ATOM 623 C C . TYR A 1 82 ? -14.639 8.045 15.253 1.00 72.19 82 TYR A C 1
ATOM 625 O O . TYR A 1 82 ? -14.535 7.808 16.455 1.00 72.19 82 TYR A O 1
ATOM 633 N N . TYR A 1 83 ? -14.846 7.068 14.365 1.00 82.06 83 TYR A N 1
ATOM 634 C CA . TYR A 1 83 ? -15.031 5.667 14.734 1.00 82.06 83 TYR A CA 1
ATOM 635 C C . TYR A 1 83 ? -13.801 4.820 14.416 1.00 82.06 83 TYR A C 1
ATOM 637 O O . TYR A 1 83 ? -13.083 5.049 13.444 1.00 82.06 83 TYR A O 1
ATOM 645 N N . THR A 1 84 ? -13.593 3.798 15.244 1.00 88.94 84 THR A N 1
ATOM 646 C CA . THR A 1 84 ? -12.578 2.764 15.026 1.00 88.94 84 THR A CA 1
ATOM 647 C C . THR A 1 84 ? -12.900 1.970 13.763 1.00 88.94 84 THR A C 1
ATOM 649 O O . THR A 1 84 ? -14.035 1.524 13.582 1.00 88.94 84 THR A O 1
ATOM 652 N N . LYS A 1 85 ? -11.894 1.731 12.921 1.00 93.56 85 LYS A N 1
ATOM 653 C CA . LYS A 1 85 ? -12.028 0.876 11.746 1.00 93.56 85 LYS A CA 1
ATOM 654 C C . LYS A 1 85 ? -11.528 -0.533 12.046 1.00 93.56 85 LYS A C 1
ATOM 656 O O . LYS A 1 85 ? -10.328 -0.771 12.137 1.00 93.56 85 LYS A O 1
ATOM 661 N N . GLY A 1 86 ? -12.462 -1.473 12.155 1.00 95.50 86 GLY A N 1
ATOM 662 C CA . GLY A 1 86 ? -12.175 -2.907 12.115 1.00 95.50 86 GLY A CA 1
ATOM 663 C C . GLY A 1 86 ? -12.287 -3.456 10.694 1.00 95.50 86 GLY A C 1
ATOM 664 O O . GLY A 1 86 ? -13.142 -3.013 9.920 1.00 95.50 86 GLY A O 1
ATOM 665 N N . LEU A 1 87 ? -11.439 -4.423 10.354 1.00 96.88 87 LEU A N 1
ATOM 666 C CA . LEU A 1 87 ? -11.566 -5.240 9.148 1.00 96.88 87 LEU A CA 1
ATOM 667 C C . LEU A 1 87 ? -11.639 -6.714 9.536 1.00 96.88 87 LEU A C 1
ATOM 669 O O . LEU A 1 87 ? -11.038 -7.140 10.523 1.00 96.88 87 LEU A O 1
ATOM 673 N N . ASP A 1 88 ? -12.331 -7.507 8.722 1.00 97.62 88 ASP A N 1
ATOM 674 C CA . ASP A 1 88 ? -12.423 -8.950 8.949 1.00 97.62 88 ASP A CA 1
ATOM 675 C C . ASP A 1 88 ? -11.082 -9.661 8.789 1.00 97.62 88 ASP A C 1
ATOM 677 O O . ASP A 1 88 ? -10.911 -10.749 9.338 1.00 97.62 88 ASP A O 1
ATOM 681 N N . SER A 1 89 ? -10.149 -9.074 8.030 1.00 98.25 89 SER A N 1
ATOM 682 C CA . SER A 1 89 ? -8.833 -9.651 7.779 1.00 98.25 89 SER A CA 1
ATOM 683 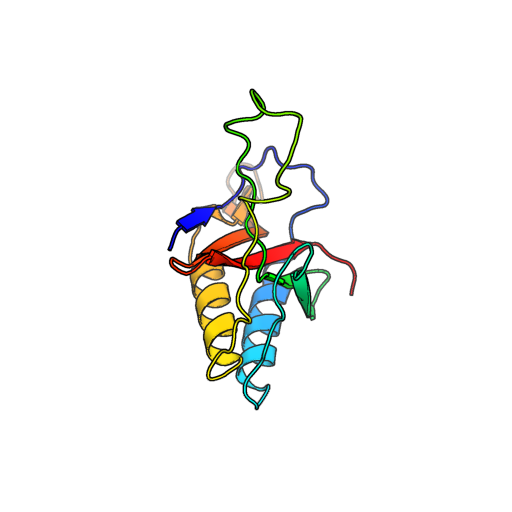C C . SER A 1 89 ? -7.864 -8.667 7.099 1.00 98.25 89 SER A C 1
ATOM 685 O O . SER A 1 89 ? -8.287 -7.660 6.520 1.00 98.25 89 SER A O 1
ATOM 687 N N . TYR A 1 90 ? -6.556 -8.959 7.124 1.00 98.25 90 TYR A N 1
ATOM 688 C CA . TYR A 1 90 ? -5.545 -8.194 6.372 1.00 98.25 90 TYR A CA 1
ATOM 689 C C . TYR A 1 90 ? -5.665 -8.371 4.851 1.00 98.25 90 TYR A C 1
ATOM 691 O O . TYR A 1 90 ? -5.184 -7.531 4.088 1.00 98.25 90 TYR A O 1
ATOM 699 N N . GLN A 1 91 ? -6.350 -9.422 4.400 1.00 98.31 91 GLN A N 1
ATOM 700 C CA . GLN A 1 91 ? -6.594 -9.718 2.991 1.00 98.31 91 GLN A CA 1
ATOM 701 C C . GLN A 1 91 ? -7.435 -8.608 2.347 1.00 98.31 91 GLN A C 1
ATOM 703 O O . GLN A 1 91 ? -7.179 -8.253 1.202 1.00 98.31 91 GLN A O 1
ATOM 708 N N . VAL A 1 92 ? -8.324 -7.957 3.109 1.00 98.12 92 VAL A N 1
ATOM 709 C CA . VAL A 1 92 ? -9.064 -6.773 2.639 1.00 98.12 92 VAL A CA 1
ATOM 710 C C . VAL A 1 92 ? -8.108 -5.654 2.215 1.00 98.12 92 VAL A C 1
ATOM 712 O O . VAL A 1 92 ? -8.295 -5.047 1.164 1.00 98.12 92 VAL A O 1
ATOM 715 N N . ILE A 1 93 ? -7.051 -5.395 2.993 1.00 98.19 93 ILE A N 1
ATOM 716 C CA . ILE A 1 93 ? -6.041 -4.391 2.633 1.00 98.19 93 ILE A CA 1
ATOM 717 C C . ILE A 1 93 ? -5.208 -4.886 1.448 1.00 98.19 93 ILE A C 1
ATOM 719 O O . ILE A 1 93 ? -4.937 -4.114 0.531 1.00 98.19 93 ILE A O 1
ATOM 723 N N . ALA A 1 94 ? -4.844 -6.172 1.426 1.00 98.56 94 ALA A N 1
ATOM 724 C CA . ALA A 1 94 ? -4.098 -6.769 0.321 1.00 98.56 94 ALA A CA 1
ATOM 725 C C . ALA A 1 94 ? -4.826 -6.620 -1.024 1.00 98.56 94 ALA A C 1
ATOM 727 O O . ALA A 1 94 ? -4.186 -6.291 -2.018 1.00 98.56 94 ALA A O 1
ATOM 728 N N . ASP A 1 95 ? -6.146 -6.800 -1.056 1.00 98.44 95 ASP A N 1
ATOM 729 C CA . ASP A 1 95 ? -6.952 -6.667 -2.272 1.00 98.44 95 ASP A CA 1
ATOM 730 C C . ASP A 1 95 ? -7.055 -5.209 -2.741 1.00 98.44 95 ASP A C 1
ATOM 732 O O . ASP A 1 95 ? -7.042 -4.933 -3.943 1.00 98.44 95 ASP A O 1
ATOM 736 N N . VAL A 1 96 ? -7.069 -4.250 -1.809 1.00 97.94 96 VAL A N 1
ATOM 737 C CA . VAL A 1 96 ? -6.972 -2.821 -2.142 1.00 97.94 96 VAL A CA 1
ATOM 738 C C . VAL A 1 96 ? -5.592 -2.491 -2.728 1.00 97.94 96 VAL A C 1
ATOM 740 O O . VAL A 1 96 ? -5.510 -1.805 -3.748 1.00 97.94 96 VAL A O 1
ATOM 743 N N . VAL A 1 97 ? -4.506 -3.009 -2.143 1.00 98.12 97 VAL A N 1
ATOM 744 C CA . VAL A 1 97 ? -3.147 -2.846 -2.694 1.00 98.12 97 VAL A CA 1
ATOM 745 C C . VAL A 1 97 ? -3.030 -3.507 -4.072 1.00 98.12 97 VAL A C 1
ATOM 747 O O . VAL A 1 97 ? -2.422 -2.932 -4.973 1.00 98.12 97 VAL A O 1
ATOM 750 N N . ASP A 1 98 ? -3.638 -4.678 -4.270 1.00 98.31 98 ASP A N 1
ATOM 751 C CA . ASP A 1 98 ? -3.680 -5.375 -5.560 1.00 98.31 98 ASP A CA 1
ATOM 752 C C . ASP A 1 98 ? -4.423 -4.540 -6.614 1.00 98.31 98 ASP A C 1
ATOM 754 O O . ASP A 1 98 ? -3.948 -4.368 -7.736 1.00 98.31 98 ASP A O 1
ATOM 758 N N . LYS A 1 99 ? -5.540 -3.904 -6.238 1.00 97.69 99 LYS A N 1
ATOM 759 C CA . LYS A 1 99 ? -6.241 -2.963 -7.118 1.00 97.69 99 LYS A CA 1
ATOM 760 C C . LYS A 1 99 ? -5.358 -1.780 -7.528 1.00 97.69 99 LYS A C 1
ATOM 762 O O . LYS A 1 99 ? -5.359 -1.423 -8.702 1.00 97.69 99 LYS A O 1
ATOM 767 N N . LEU A 1 100 ? -4.602 -1.199 -6.595 1.00 95.94 100 LEU A N 1
ATOM 768 C CA . LEU A 1 100 ? -3.653 -0.115 -6.881 1.00 95.94 100 LEU A CA 1
ATOM 769 C C . LEU A 1 100 ? -2.540 -0.589 -7.828 1.00 95.94 100 LEU A C 1
ATOM 771 O O . LEU A 1 100 ? -2.230 0.090 -8.802 1.00 95.94 100 LEU A O 1
ATOM 775 N N . ARG A 1 101 ? -1.987 -1.783 -7.584 1.00 96.38 101 ARG A N 1
ATOM 776 C CA . ARG A 1 101 ? -0.976 -2.432 -8.435 1.00 96.38 101 ARG A CA 1
ATOM 777 C C . ARG A 1 101 ? -1.471 -2.679 -9.863 1.00 96.38 101 ARG A C 1
ATOM 779 O O . ARG A 1 101 ? -0.680 -2.648 -10.792 1.00 96.38 101 ARG A O 1
ATOM 786 N N . ASN A 1 102 ? -2.757 -2.940 -10.065 1.00 96.31 102 ASN A N 1
ATOM 787 C CA . ASN A 1 102 ? -3.296 -3.189 -11.405 1.00 96.31 102 ASN A CA 1
ATOM 788 C C . ASN A 1 102 ? -3.761 -1.902 -12.118 1.00 96.31 102 ASN A C 1
ATOM 790 O O . ASN A 1 102 ? -4.251 -1.975 -13.244 1.00 96.31 102 ASN A O 1
ATOM 794 N N . ASP A 1 103 ? -3.603 -0.724 -11.501 1.00 94.94 103 ASP A N 1
ATOM 795 C CA . ASP A 1 103 ? -3.913 0.567 -12.116 1.00 94.94 103 ASP A CA 1
ATOM 796 C C . ASP A 1 103 ? -2.650 1.198 -12.718 1.00 94.94 103 ASP A C 1
ATOM 798 O O . ASP A 1 103 ? -1.780 1.712 -12.013 1.00 94.94 103 ASP A O 1
ATOM 802 N N . ALA A 1 104 ? -2.559 1.202 -14.050 1.00 92.06 104 ALA A N 1
ATOM 803 C CA . ALA A 1 104 ? -1.405 1.738 -14.772 1.00 92.06 104 ALA A CA 1
ATOM 804 C C . ALA A 1 104 ? -1.112 3.219 -14.454 1.00 92.06 104 ALA A C 1
ATOM 806 O O . ALA A 1 104 ? 0.029 3.655 -14.589 1.00 92.06 104 ALA A O 1
ATOM 807 N N . ARG A 1 105 ? -2.108 3.993 -13.995 1.00 91.81 105 ARG A N 1
ATOM 808 C CA . ARG A 1 105 ? -1.933 5.409 -13.624 1.00 91.81 105 ARG A CA 1
ATOM 809 C C . ARG A 1 105 ? -1.064 5.582 -12.380 1.00 91.81 105 ARG A C 1
ATOM 811 O O . ARG A 1 105 ? -0.506 6.654 -12.183 1.00 91.81 105 ARG A O 1
ATOM 818 N N . CYS A 1 106 ? -0.962 4.548 -11.545 1.00 93.31 106 CYS A N 1
ATOM 819 C CA . CYS A 1 106 ? -0.195 4.544 -10.299 1.00 93.31 106 CYS A CA 1
ATOM 820 C C . CYS A 1 106 ? 1.287 4.203 -10.501 1.00 93.31 106 CYS A C 1
ATOM 822 O O . CYS A 1 106 ? 2.030 4.080 -9.523 1.00 93.31 106 CYS A O 1
ATOM 824 N N . TYR A 1 107 ? 1.731 4.082 -11.754 1.00 92.31 107 TYR A N 1
ATOM 825 C CA . TYR A 1 107 ? 3.116 3.806 -12.098 1.00 92.31 107 TYR A CA 1
ATOM 826 C C . TYR A 1 107 ? 3.810 5.005 -12.712 1.00 92.31 107 TYR A C 1
ATOM 828 O O . TYR A 1 107 ? 3.291 5.667 -13.608 1.00 92.31 107 TYR A O 1
ATOM 836 N N . ARG A 1 108 ? 5.060 5.189 -12.295 1.00 90.00 108 ARG A N 1
ATOM 837 C CA . ARG A 1 108 ? 6.017 6.021 -13.003 1.00 90.00 108 ARG A CA 1
ATOM 838 C C . ARG A 1 108 ? 6.688 5.196 -14.087 1.00 90.00 108 ARG A C 1
ATOM 840 O O . ARG A 1 108 ? 7.226 4.114 -13.814 1.00 90.00 108 ARG A O 1
ATOM 847 N N . THR A 1 109 ? 6.681 5.727 -15.303 1.00 88.19 109 THR A N 1
ATOM 848 C CA . THR A 1 109 ? 7.239 5.050 -16.475 1.00 88.19 109 THR A CA 1
ATOM 849 C C . THR A 1 109 ? 8.365 5.857 -17.101 1.00 88.19 109 THR A C 1
ATOM 851 O O . THR A 1 109 ? 8.423 7.081 -16.995 1.00 88.19 109 THR A O 1
ATOM 854 N N . ARG A 1 110 ? 9.314 5.165 -17.727 1.00 87.25 110 ARG A N 1
ATOM 855 C CA . ARG A 1 110 ? 10.324 5.771 -18.602 1.00 87.25 110 ARG A CA 1
ATOM 856 C C . ARG A 1 110 ? 10.558 4.852 -19.784 1.00 87.25 110 ARG A C 1
ATOM 858 O O . ARG A 1 110 ? 10.325 3.653 -19.677 1.00 87.25 110 ARG A O 1
ATOM 865 N N . LYS A 1 111 ? 11.068 5.390 -20.884 1.00 90.25 111 LYS A N 1
ATOM 866 C CA . LYS A 1 111 ? 11.612 4.546 -21.945 1.00 90.25 111 LYS A CA 1
ATOM 867 C C . LYS A 1 111 ? 12.950 3.959 -21.499 1.00 90.25 111 LYS A C 1
ATOM 869 O O . LYS A 1 111 ? 13.764 4.670 -20.913 1.00 90.25 111 LYS A O 1
ATOM 874 N N . GLU A 1 112 ? 13.170 2.679 -21.767 1.00 90.31 112 GLU A N 1
ATOM 875 C CA . GLU A 1 112 ? 14.461 2.024 -21.517 1.00 90.31 112 GLU A CA 1
ATOM 876 C C . GLU A 1 112 ? 15.555 2.513 -22.481 1.00 90.31 112 GLU A C 1
ATOM 878 O O . GLU A 1 112 ? 16.714 2.654 -22.105 1.00 90.31 112 GLU A O 1
ATOM 883 N N . SER A 1 113 ? 15.163 2.844 -23.711 1.00 90.94 113 SER A N 1
ATOM 884 C CA . SER A 1 113 ? 15.986 3.482 -24.741 1.00 90.94 113 SER A CA 1
ATOM 885 C C . SER A 1 113 ? 15.082 4.274 -25.695 1.00 90.94 113 SER A C 1
ATOM 887 O O . SER A 1 113 ? 13.860 4.175 -25.600 1.00 90.94 113 SER A O 1
ATOM 889 N N . GLU A 1 114 ? 15.634 5.065 -26.619 1.00 90.44 114 GLU A N 1
ATOM 890 C CA . GLU A 1 114 ? 14.852 5.914 -27.545 1.00 90.44 114 GLU A CA 1
ATOM 891 C C . GLU A 1 114 ? 13.693 5.160 -28.237 1.00 90.44 114 GLU A C 1
ATOM 893 O O . GLU A 1 114 ? 12.560 5.660 -28.295 1.00 90.44 114 GLU A O 1
ATOM 898 N N . ASN A 1 115 ? 13.963 3.908 -28.627 1.00 92.75 115 ASN A N 1
ATOM 899 C CA . ASN A 1 115 ? 13.027 2.972 -29.261 1.00 92.75 115 ASN A CA 1
ATOM 900 C C . ASN A 1 115 ? 12.695 1.749 -28.383 1.00 92.75 115 ASN A C 1
ATOM 902 O O . ASN A 1 115 ? 12.132 0.770 -28.867 1.00 92.75 115 ASN A O 1
ATOM 906 N N . GLY A 1 116 ? 13.078 1.782 -27.108 1.00 90.25 116 GLY A N 1
ATOM 907 C CA . GLY A 1 116 ? 12.856 0.699 -26.157 1.00 90.25 116 GLY A CA 1
ATOM 908 C C . GLY A 1 116 ? 11.451 0.717 -25.553 1.00 90.25 116 GLY A C 1
ATOM 909 O O . GLY A 1 116 ? 10.720 1.708 -25.680 1.00 90.25 116 GLY A O 1
ATOM 910 N N . PRO A 1 117 ? 11.063 -0.366 -24.863 1.00 92.88 117 PRO A N 1
ATOM 911 C CA . PRO A 1 117 ? 9.782 -0.432 -24.178 1.00 92.88 117 PRO A CA 1
ATOM 912 C C . PRO A 1 117 ? 9.688 0.606 -23.049 1.00 92.88 117 PRO A C 1
ATOM 914 O O . PRO A 1 117 ? 10.693 1.097 -22.518 1.00 92.88 117 PRO A O 1
ATOM 917 N N . LEU A 1 118 ? 8.451 0.927 -22.658 1.00 87.81 118 LEU A N 1
ATOM 918 C CA . LEU A 1 118 ? 8.200 1.636 -21.409 1.00 87.81 118 LEU A CA 1
ATOM 9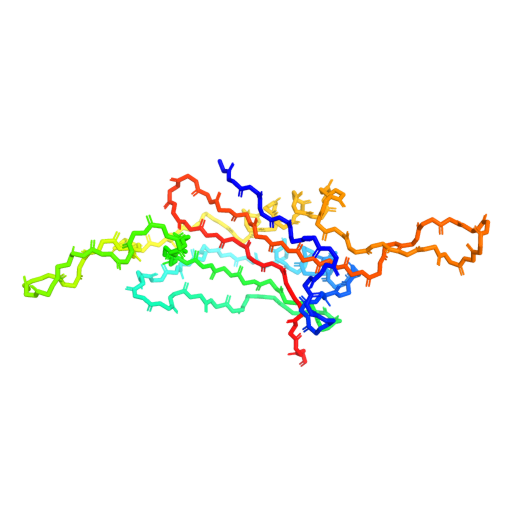19 C C . LEU A 1 118 ? 8.422 0.676 -20.245 1.00 87.81 118 LEU A C 1
ATOM 921 O O . LEU A 1 118 ? 7.769 -0.360 -20.145 1.00 87.81 118 LEU A O 1
ATOM 925 N N . VAL A 1 119 ? 9.317 1.055 -19.344 1.00 88.56 119 VAL A N 1
ATOM 926 C CA . VAL A 1 119 ? 9.567 0.336 -18.101 1.00 88.56 119 VAL A CA 1
ATOM 927 C C . VAL A 1 119 ? 8.882 1.059 -16.951 1.00 88.56 119 VAL A C 1
ATOM 929 O O . VAL A 1 119 ? 9.017 2.274 -16.778 1.00 88.56 119 VAL A O 1
ATOM 932 N N . MET A 1 120 ? 8.135 0.294 -16.160 1.00 88.31 120 MET A N 1
ATOM 933 C CA . MET A 1 120 ? 7.546 0.740 -14.903 1.00 88.31 120 MET A CA 1
ATOM 934 C C . MET A 1 120 ? 8.596 0.585 -13.807 1.00 88.31 120 MET A C 1
ATOM 936 O O . MET A 1 120 ? 9.017 -0.530 -13.512 1.00 88.31 120 MET A O 1
ATOM 940 N N . TYR A 1 121 ? 9.040 1.688 -13.215 1.00 89.31 121 TYR A N 1
ATOM 941 C CA . TYR A 1 121 ? 10.141 1.658 -12.241 1.00 89.31 121 TYR A CA 1
ATOM 942 C C . TYR A 1 121 ? 9.787 2.287 -10.895 1.00 89.31 121 TYR A C 1
ATOM 944 O O . TYR A 1 121 ? 10.582 2.221 -9.963 1.00 89.31 121 TYR A O 1
ATOM 952 N N . GLY A 1 122 ? 8.601 2.882 -10.783 1.00 92.44 122 GLY A N 1
ATOM 953 C CA . GLY A 1 122 ? 8.088 3.430 -9.538 1.00 92.44 122 GLY A CA 1
ATOM 954 C C . GLY A 1 122 ? 6.595 3.173 -9.412 1.00 92.44 122 GLY A C 1
ATOM 955 O O . GLY A 1 122 ? 5.891 3.200 -10.418 1.00 92.44 122 GLY A O 1
ATOM 956 N N . ILE A 1 123 ? 6.113 2.957 -8.193 1.00 94.19 123 ILE A N 1
ATOM 957 C CA . ILE A 1 123 ? 4.686 2.846 -7.873 1.00 94.19 123 ILE A CA 1
ATOM 958 C C . ILE A 1 123 ? 4.326 3.748 -6.696 1.00 94.19 123 ILE A C 1
ATOM 960 O O . ILE A 1 123 ? 5.051 3.831 -5.700 1.00 94.19 123 ILE A O 1
ATOM 964 N N . ARG A 1 124 ? 3.204 4.453 -6.825 1.00 94.56 124 ARG A N 1
ATOM 965 C CA . ARG A 1 124 ? 2.633 5.274 -5.764 1.00 94.56 124 ARG A CA 1
ATOM 966 C C . ARG A 1 124 ? 1.139 5.440 -5.982 1.00 94.56 124 ARG A C 1
ATOM 968 O O . ARG A 1 124 ? 0.696 5.676 -7.100 1.00 94.56 124 ARG A O 1
ATOM 975 N N . GLY A 1 125 ? 0.382 5.426 -4.898 1.00 94.12 125 GLY A N 1
ATOM 976 C CA . GLY A 1 125 ? -1.019 5.800 -4.949 1.00 94.12 125 GLY A CA 1
ATOM 977 C C . GLY A 1 125 ? -1.693 5.731 -3.595 1.00 94.12 125 GLY A C 1
ATOM 978 O O . GLY A 1 125 ? -1.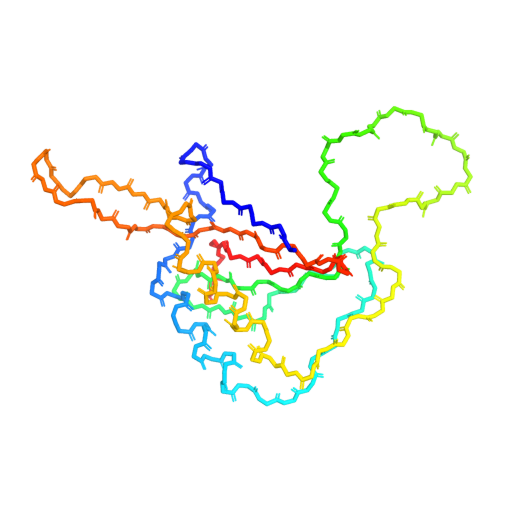105 5.303 -2.601 1.00 94.12 125 GLY A O 1
ATOM 979 N N . GLU A 1 126 ? -2.946 6.137 -3.591 1.00 94.69 126 GLU A N 1
ATOM 980 C CA . GLU A 1 126 ? -3.860 6.009 -2.475 1.00 94.69 126 GLU A CA 1
ATOM 981 C C . GLU A 1 126 ? -5.214 5.526 -2.993 1.00 94.69 126 GLU A C 1
ATOM 983 O O . GLU A 1 126 ? -5.690 5.980 -4.036 1.00 94.69 126 GLU A O 1
ATOM 988 N N . ILE A 1 127 ? -5.844 4.607 -2.267 1.00 94.94 127 ILE A N 1
ATOM 989 C CA . ILE A 1 127 ? -7.253 4.273 -2.470 1.00 94.94 127 ILE A CA 1
ATOM 990 C C . ILE A 1 127 ? -8.011 4.638 -1.204 1.00 94.94 127 ILE A C 1
ATOM 992 O O . ILE A 1 127 ? -7.756 4.068 -0.143 1.00 94.94 127 ILE A O 1
ATOM 996 N N . LYS A 1 128 ? -8.963 5.562 -1.337 1.00 92.75 128 LYS A N 1
ATOM 997 C CA . LYS A 1 128 ? -9.876 5.977 -0.274 1.00 92.75 128 LYS A CA 1
ATOM 998 C C . LYS A 1 128 ? -11.192 5.219 -0.385 1.00 92.75 128 LYS A C 1
ATOM 1000 O O . LYS A 1 128 ? -11.807 5.131 -1.451 1.00 92.75 128 LYS A O 1
ATOM 1005 N N . MET A 1 129 ? -11.630 4.650 0.723 1.00 91.69 129 MET A N 1
ATOM 1006 C CA . MET A 1 129 ? -12.846 3.856 0.814 1.00 91.69 129 MET A CA 1
ATOM 1007 C C . MET A 1 129 ? -14.040 4.748 1.164 1.00 91.69 129 MET A C 1
ATOM 1009 O O . MET A 1 129 ? -13.879 5.848 1.686 1.00 91.69 129 MET A O 1
ATOM 1013 N N . ASN A 1 130 ? -15.251 4.292 0.833 1.00 87.25 130 ASN A N 1
ATOM 1014 C CA . ASN A 1 130 ? -16.471 5.106 0.978 1.00 87.25 130 ASN A CA 1
ATOM 1015 C C . ASN A 1 130 ? -16.771 5.486 2.434 1.00 87.25 130 ASN A C 1
ATOM 1017 O O . ASN A 1 130 ? -17.409 6.497 2.692 1.00 87.25 130 ASN A O 1
ATOM 1021 N N . ASP A 1 131 ? -16.328 4.657 3.368 1.00 82.25 131 ASP A N 1
ATOM 1022 C CA . ASP A 1 131 ? -16.480 4.810 4.809 1.00 82.25 131 ASP A CA 1
ATOM 1023 C C . A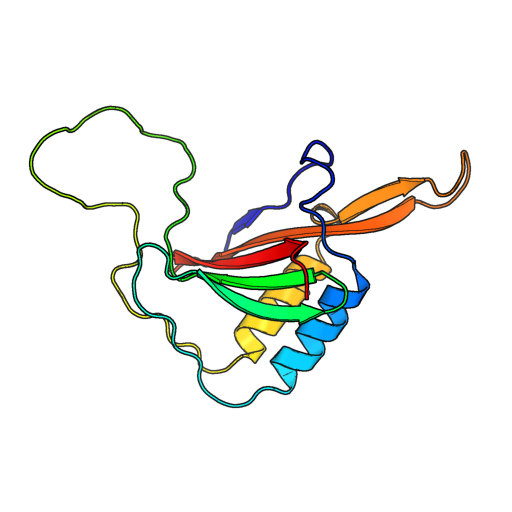SP A 1 131 ? -15.253 5.471 5.466 1.00 82.25 131 ASP A C 1
ATOM 1025 O O . ASP A 1 131 ? -15.065 5.366 6.674 1.00 82.25 131 ASP A O 1
ATOM 1029 N N . GLY A 1 132 ? -14.418 6.156 4.676 1.00 82.38 132 GLY A N 1
ATOM 1030 C CA . GLY A 1 132 ? -13.479 7.170 5.160 1.00 82.38 132 GLY A CA 1
ATOM 1031 C C . GLY A 1 132 ? -12.047 6.713 5.431 1.00 82.38 132 GLY A C 1
ATOM 1032 O O . GLY A 1 132 ? -11.187 7.570 5.603 1.00 82.38 132 GLY A O 1
ATOM 1033 N N . TRP A 1 133 ? -11.748 5.414 5.458 1.00 91.75 133 TRP A N 1
ATOM 1034 C CA . TRP A 1 133 ? -10.373 4.908 5.609 1.00 91.75 133 TRP A CA 1
ATOM 1035 C C . TRP A 1 133 ? -9.669 4.773 4.248 1.00 91.75 133 TRP A C 1
ATOM 1037 O O . TRP A 1 133 ? -10.325 4.713 3.206 1.00 91.75 133 TRP A O 1
ATOM 1047 N N . SER A 1 134 ? -8.338 4.708 4.230 1.00 94.25 134 SER A N 1
ATOM 1048 C CA . SER A 1 134 ? -7.558 4.583 2.995 1.00 94.25 134 SER A CA 1
ATOM 1049 C C . SER A 1 134 ? -6.350 3.655 3.112 1.00 94.25 134 SER A C 1
ATOM 1051 O O . SER A 1 134 ? -5.900 3.286 4.202 1.00 94.25 134 SER A O 1
ATOM 1053 N N . VAL A 1 135 ? -5.840 3.252 1.948 1.00 97.00 135 VAL A N 1
ATOM 1054 C CA . VAL A 1 135 ? -4.582 2.518 1.791 1.00 97.00 135 VAL A CA 1
ATOM 1055 C C . VAL A 1 135 ? -3.645 3.349 0.940 1.00 97.00 135 VAL A C 1
ATOM 1057 O O . VAL A 1 135 ? -4.017 3.743 -0.163 1.00 97.00 135 VAL A O 1
ATOM 1060 N N . VAL A 1 136 ? -2.425 3.569 1.425 1.00 95.81 136 VAL A N 1
ATOM 1061 C CA . VAL A 1 136 ? -1.401 4.349 0.722 1.00 95.81 136 VAL A CA 1
ATOM 1062 C C . VAL A 1 136 ? -0.208 3.460 0.404 1.00 95.81 136 VAL A C 1
ATOM 1064 O O . VAL A 1 136 ? 0.326 2.788 1.285 1.00 95.81 136 VAL A O 1
ATOM 1067 N N . VAL A 1 137 ? 0.244 3.496 -0.847 1.00 96.56 137 VAL A N 1
ATOM 1068 C CA . VAL A 1 137 ? 1.497 2.885 -1.301 1.00 96.56 137 VAL A CA 1
ATOM 1069 C C . VAL A 1 137 ? 2.454 3.999 -1.696 1.00 96.56 137 VAL A C 1
ATOM 1071 O O . VAL A 1 137 ? 2.127 4.835 -2.540 1.00 96.56 137 VAL A O 1
ATOM 1074 N N . ARG A 1 138 ? 3.639 4.026 -1.086 1.00 94.69 138 ARG A N 1
ATOM 1075 C CA . ARG A 1 138 ? 4.703 4.998 -1.384 1.00 94.69 138 ARG A CA 1
ATOM 1076 C C . ARG A 1 138 ? 6.067 4.454 -0.966 1.00 94.69 138 ARG A C 1
ATOM 1078 O O . ARG A 1 138 ? 6.145 3.439 -0.274 1.00 94.69 138 ARG A O 1
ATOM 1085 N N . SER A 1 139 ? 7.132 5.150 -1.357 1.00 93.94 139 SER A N 1
ATOM 1086 C CA . SER A 1 139 ? 8.464 4.842 -0.835 1.00 93.94 139 SER A CA 1
ATOM 1087 C C . SER A 1 139 ? 8.543 5.126 0.663 1.00 93.94 139 SER A C 1
ATOM 1089 O O . SER A 1 139 ? 8.087 6.178 1.127 1.00 93.94 139 SER A O 1
ATOM 1091 N N . GLU A 1 140 ? 9.136 4.198 1.402 1.00 92.94 140 GLU A N 1
ATOM 1092 C CA . GLU A 1 140 ? 9.634 4.407 2.757 1.00 92.94 140 GLU A CA 1
ATOM 1093 C C . GLU A 1 140 ? 10.731 3.384 3.032 1.00 92.94 140 GLU A C 1
ATOM 1095 O O . GLU A 1 140 ? 10.599 2.230 2.630 1.00 92.94 140 GLU A O 1
ATOM 1100 N N . LYS A 1 141 ? 11.794 3.811 3.719 1.00 92.62 141 LYS A N 1
ATOM 1101 C CA . LYS A 1 141 ? 12.901 2.927 4.066 1.00 92.62 141 LYS A CA 1
ATOM 1102 C C . LYS A 1 141 ? 12.416 1.787 4.965 1.00 92.62 141 LYS A C 1
ATOM 1104 O O . LYS A 1 141 ? 11.834 2.050 6.025 1.00 92.62 141 LYS A O 1
ATOM 1109 N N . CYS A 1 142 ? 12.702 0.562 4.531 1.00 89.25 142 CYS A N 1
ATOM 1110 C CA . CYS A 1 142 ? 12.671 -0.626 5.373 1.00 89.25 142 CYS A CA 1
ATOM 1111 C C . CYS A 1 142 ? 14.075 -0.817 6.003 1.00 89.25 142 CYS A C 1
ATOM 1113 O O . CYS A 1 142 ? 14.111 -1.291 7.150 1.00 89.25 142 CYS A O 1
#